Protein AF-A0A0N4U529-F1 (afdb_monomer_lite)

pLDDT: mean 73.14, std 22.91, range [38.25, 98.44]

Foldseek 3Di:
DPVVVVVVVLLVVLLVVLCVLQVDDSVLSNVLCVVVVNDSVNSNVVSPDPDPPVPPDPPDPPPPPDDDDDDDPPPPPPPPDPPDVVVVVVVVVVPPD

Sequence (97 aa):
MSGEESNKVKEAFLVAQLTHATGCSVEQAYQLLIRHTWNLEAAISAWFMPSQIPGANQSSAQEIFTSRQSHCPCPCNTPTTPPYMSETSFAFERLGT

Structure (mmCIF, N/CA/C/O backbone):
data_AF-A0A0N4U529-F1
#
_entry.id   AF-A0A0N4U529-F1
#
loop_
_atom_site.group_PDB
_atom_site.id
_atom_site.type_symbol
_atom_site.label_atom_id
_atom_site.label_alt_id
_atom_site.label_comp_id
_atom_site.label_asym_id
_atom_site.label_entity_id
_atom_site.label_seq_id
_atom_site.pdbx_PDB_ins_code
_atom_site.Cartn_x
_atom_site.Cartn_y
_atom_site.Cartn_z
_atom_site.occupancy
_atom_site.B_iso_or_equiv
_atom_site.auth_seq_id
_atom_site.auth_comp_id
_atom_site.auth_asym_id
_atom_site.auth_atom_id
_atom_site.pdbx_PDB_model_num
ATOM 1 N N . MET A 1 1 ? 24.355 7.516 -11.005 1.00 55.81 1 MET A N 1
ATOM 2 C CA . MET A 1 1 ? 22.898 7.385 -10.794 1.00 55.81 1 MET A CA 1
ATOM 3 C C . MET A 1 1 ? 22.434 8.631 -10.069 1.00 55.81 1 MET A C 1
ATOM 5 O O . MET A 1 1 ? 22.935 8.910 -8.987 1.00 55.81 1 MET A O 1
ATOM 9 N N . SER A 1 2 ? 21.616 9.451 -10.728 1.00 77.69 2 SER A N 1
ATOM 10 C CA . SER A 1 2 ? 21.124 10.717 -10.173 1.00 77.69 2 SER A CA 1
ATOM 11 C C . SER A 1 2 ? 20.193 10.425 -8.991 1.00 77.69 2 SER A C 1
ATOM 13 O O . SER A 1 2 ? 19.415 9.476 -9.064 1.00 77.69 2 SER A O 1
ATOM 15 N N . GLY A 1 3 ? 20.267 11.198 -7.904 1.00 81.88 3 GLY A N 1
ATOM 16 C CA . GLY A 1 3 ? 19.532 10.922 -6.658 1.00 81.88 3 GLY A CA 1
ATOM 17 C C . GLY A 1 3 ? 18.013 10.769 -6.827 1.00 81.88 3 GLY A C 1
ATOM 18 O O . GLY A 1 3 ? 17.374 10.092 -6.027 1.00 81.88 3 GLY A O 1
ATOM 19 N N . GLU A 1 4 ? 17.432 11.322 -7.894 1.00 85.62 4 GLU A N 1
ATOM 20 C CA . GLU A 1 4 ? 16.018 11.140 -8.242 1.00 85.62 4 GLU A CA 1
ATOM 21 C C . GLU A 1 4 ? 15.659 9.671 -8.534 1.00 85.62 4 GLU A C 1
ATOM 23 O O . GLU A 1 4 ? 14.634 9.179 -8.067 1.00 85.62 4 GLU A O 1
ATOM 28 N N . GLU A 1 5 ? 16.520 8.937 -9.244 1.00 87.44 5 GLU A N 1
ATOM 29 C CA . GLU A 1 5 ? 16.278 7.528 -9.583 1.00 87.44 5 GLU A CA 1
ATOM 30 C C . GLU A 1 5 ? 16.261 6.654 -8.324 1.00 87.44 5 GLU A C 1
ATOM 32 O O . GLU A 1 5 ? 15.377 5.818 -8.150 1.00 87.44 5 GLU A O 1
ATOM 37 N N . SER A 1 6 ? 17.177 6.920 -7.386 1.00 91.31 6 SER A N 1
ATOM 38 C CA . SER A 1 6 ? 17.214 6.222 -6.098 1.00 91.31 6 SER A CA 1
ATOM 39 C C . SER A 1 6 ? 15.940 6.441 -5.277 1.00 91.31 6 SER A C 1
ATOM 41 O O . SER A 1 6 ? 15.517 5.526 -4.569 1.00 91.31 6 SER A O 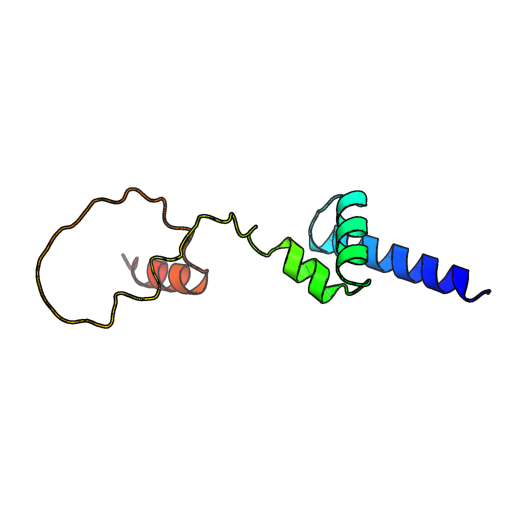1
ATOM 43 N N . ASN A 1 7 ? 15.329 7.629 -5.355 1.00 92.62 7 ASN A N 1
ATOM 44 C CA . ASN A 1 7 ? 14.070 7.904 -4.662 1.00 92.62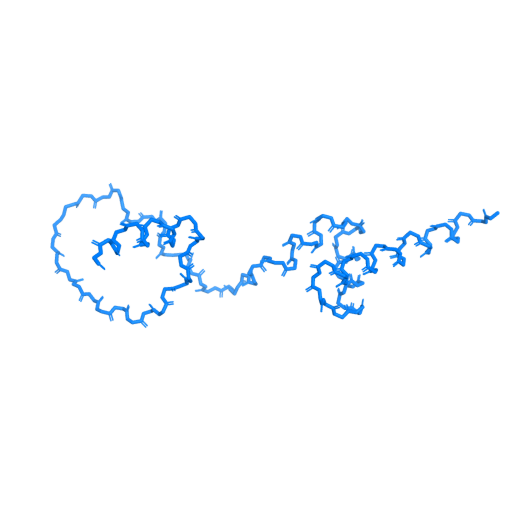 7 ASN A CA 1
ATOM 45 C C . ASN A 1 7 ? 12.912 7.141 -5.309 1.00 92.62 7 ASN A C 1
ATOM 47 O O . ASN A 1 7 ? 12.186 6.457 -4.596 1.00 92.62 7 ASN A O 1
ATOM 51 N N . LYS A 1 8 ? 12.806 7.141 -6.644 1.00 93.12 8 LYS A N 1
ATOM 52 C CA . LYS A 1 8 ? 11.770 6.370 -7.360 1.00 93.12 8 LYS A CA 1
ATOM 53 C C . LYS A 1 8 ? 11.839 4.874 -7.052 1.00 93.12 8 LYS A C 1
ATOM 55 O O . LYS A 1 8 ? 10.808 4.242 -6.838 1.00 93.12 8 LYS A O 1
ATOM 60 N N . VAL A 1 9 ? 13.047 4.310 -6.977 1.00 95.31 9 VAL A N 1
ATOM 61 C CA . VAL A 1 9 ? 13.239 2.899 -6.598 1.00 95.31 9 VAL A CA 1
ATOM 62 C C . VAL A 1 9 ? 12.778 2.646 -5.162 1.00 95.31 9 VAL A C 1
ATOM 64 O O . VAL A 1 9 ? 12.084 1.662 -4.906 1.00 95.31 9 VAL A O 1
ATOM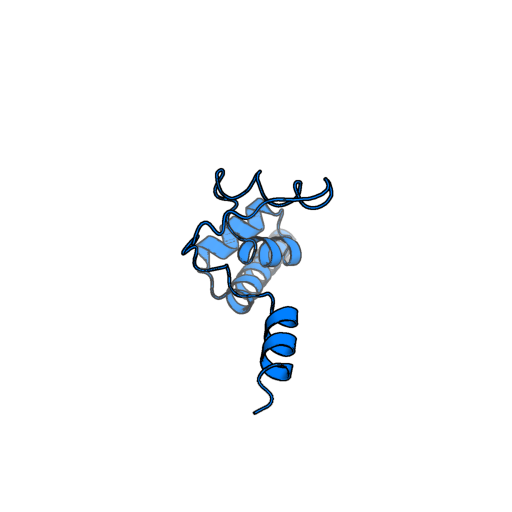 67 N N . LYS A 1 10 ? 13.117 3.542 -4.2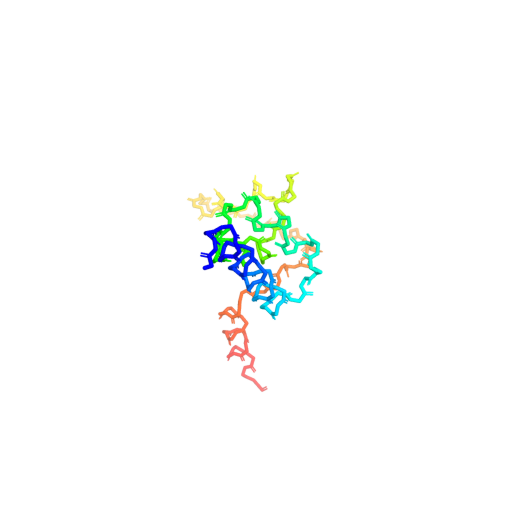26 1.00 95.75 10 LYS A N 1
ATOM 68 C CA . LYS A 1 10 ? 12.670 3.438 -2.831 1.00 95.75 10 LYS A CA 1
ATOM 69 C C . LYS A 1 10 ? 11.146 3.510 -2.728 1.00 95.75 10 LYS A C 1
ATOM 71 O O . LYS A 1 10 ? 10.550 2.676 -2.057 1.00 95.75 10 LYS A O 1
ATOM 76 N N . GLU A 1 11 ? 10.521 4.470 -3.395 1.00 96.31 11 GLU A N 1
ATOM 77 C CA . GLU A 1 11 ? 9.066 4.631 -3.420 1.00 96.31 11 GLU A CA 1
ATOM 78 C C . GLU A 1 11 ? 8.370 3.381 -3.970 1.00 96.31 11 GLU A C 1
ATOM 80 O O . GLU A 1 11 ? 7.475 2.839 -3.320 1.00 96.31 11 GLU A O 1
ATOM 85 N N . ALA A 1 12 ? 8.833 2.865 -5.112 1.00 96.19 12 ALA A N 1
ATOM 86 C CA . ALA A 1 12 ? 8.300 1.644 -5.711 1.00 96.19 12 ALA A CA 1
ATOM 87 C C . ALA A 1 12 ? 8.437 0.430 -4.775 1.00 96.19 12 ALA A C 1
ATOM 89 O O . ALA A 1 12 ? 7.493 -0.350 -4.630 1.00 96.19 12 ALA A O 1
ATOM 90 N N . PHE A 1 13 ? 9.580 0.294 -4.095 1.00 97.56 13 PHE A N 1
ATOM 91 C CA . PHE A 1 13 ? 9.791 -0.753 -3.096 1.00 97.56 13 PHE A CA 1
ATOM 92 C C . PHE A 1 13 ? 8.808 -0.637 -1.922 1.00 97.56 13 PHE A C 1
ATOM 94 O O . PHE A 1 13 ? 8.205 -1.634 -1.527 1.00 97.56 13 PHE A O 1
ATOM 101 N N . LEU A 1 14 ? 8.599 0.570 -1.387 1.00 98.31 14 LEU A N 1
ATOM 102 C CA . LEU A 1 14 ? 7.666 0.792 -0.278 1.00 98.31 14 LEU A CA 1
ATOM 103 C C . LEU A 1 14 ? 6.218 0.478 -0.672 1.00 98.31 14 LEU A C 1
ATOM 105 O O . LEU A 1 14 ? 5.501 -0.161 0.099 1.00 98.31 14 LEU A O 1
ATOM 109 N N . VAL A 1 15 ? 5.798 0.877 -1.876 1.00 98.44 15 VAL A N 1
ATOM 110 C CA . VAL A 1 15 ? 4.463 0.567 -2.415 1.00 98.44 15 VAL A CA 1
ATOM 111 C C . VAL A 1 15 ? 4.268 -0.942 -2.544 1.00 98.44 15 VAL A C 1
ATOM 113 O O . VAL A 1 15 ? 3.245 -1.466 -2.098 1.00 98.44 15 VAL A O 1
ATOM 116 N N . ALA A 1 16 ? 5.254 -1.654 -3.098 1.00 98.06 16 ALA A N 1
ATOM 117 C CA . ALA A 1 16 ? 5.207 -3.107 -3.228 1.00 98.06 16 ALA A CA 1
ATOM 118 C C . ALA A 1 16 ? 5.145 -3.801 -1.858 1.00 98.06 16 ALA A C 1
ATOM 120 O O . ALA A 1 16 ? 4.333 -4.706 -1.663 1.00 98.06 16 ALA A O 1
ATOM 121 N N . GLN A 1 17 ? 5.940 -3.342 -0.887 1.00 98.12 17 GLN A N 1
ATOM 122 C CA . GLN A 1 17 ? 5.960 -3.900 0.464 1.00 98.12 17 GLN A CA 1
ATOM 123 C C . GLN A 1 17 ? 4.624 -3.698 1.192 1.00 98.12 17 GLN A C 1
ATOM 125 O O . GLN A 1 17 ? 4.124 -4.627 1.827 1.00 98.12 17 GLN A O 1
ATOM 130 N N . LEU A 1 18 ? 4.026 -2.507 1.084 1.00 98.25 18 LEU A N 1
ATOM 131 C CA . LEU A 1 18 ? 2.719 -2.222 1.676 1.00 98.25 18 LEU A CA 1
ATOM 132 C C . LEU A 1 18 ? 1.622 -3.069 1.024 1.00 98.25 18 LEU A C 1
ATOM 134 O O . LEU A 1 18 ? 0.834 -3.693 1.733 1.00 98.25 18 LEU A O 1
ATOM 138 N N . THR A 1 19 ? 1.610 -3.138 -0.309 1.00 98.25 19 THR A N 1
ATOM 139 C CA . THR A 1 19 ? 0.678 -3.967 -1.091 1.00 98.25 19 THR A CA 1
ATOM 140 C C . THR A 1 19 ? 0.766 -5.433 -0.667 1.00 98.25 19 THR A C 1
ATOM 142 O O . THR A 1 19 ? -0.250 -6.054 -0.372 1.00 98.25 19 THR A O 1
ATOM 145 N N . HIS A 1 20 ? 1.980 -5.972 -0.539 1.00 97.62 20 HIS A N 1
ATOM 146 C CA . HIS A 1 20 ? 2.206 -7.348 -0.097 1.00 97.62 20 HIS A CA 1
ATOM 147 C C . HIS A 1 20 ? 1.748 -7.594 1.351 1.00 97.62 20 HIS A C 1
ATOM 149 O O . HIS A 1 20 ? 1.176 -8.639 1.646 1.00 97.62 20 HIS A O 1
ATOM 155 N N . ALA A 1 21 ? 1.979 -6.643 2.263 1.00 97.06 21 ALA A N 1
ATOM 156 C CA . ALA A 1 21 ? 1.617 -6.787 3.675 1.00 97.06 21 ALA A CA 1
ATOM 157 C C . ALA A 1 21 ? 0.107 -6.659 3.943 1.00 97.06 21 ALA A C 1
ATOM 159 O O . ALA A 1 21 ? -0.400 -7.241 4.899 1.00 97.06 21 ALA A O 1
ATOM 160 N N . THR A 1 22 ? -0.604 -5.872 3.134 1.00 96.44 22 THR A N 1
ATOM 161 C CA . THR A 1 22 ? -2.006 -5.490 3.390 1.00 96.44 22 THR A CA 1
ATOM 162 C C . THR A 1 22 ? -3.004 -6.086 2.401 1.00 96.44 22 THR A C 1
ATOM 164 O O . THR A 1 22 ? -4.197 -6.124 2.696 1.00 96.44 22 THR A O 1
ATOM 167 N N . GLY A 1 23 ? -2.541 -6.519 1.225 1.00 96.31 23 GLY A N 1
ATOM 168 C CA . GLY A 1 23 ? -3.391 -6.926 0.107 1.00 96.31 23 GLY A CA 1
ATOM 169 C C . GLY A 1 23 ? -4.131 -5.770 -0.578 1.00 96.31 23 GLY A C 1
ATOM 170 O O . GLY A 1 23 ? -5.041 -6.026 -1.364 1.00 96.31 23 GLY A O 1
ATOM 171 N N . CYS A 1 24 ? -3.796 -4.509 -0.275 1.00 96.12 24 CYS A N 1
ATOM 172 C CA . CYS A 1 24 ? -4.444 -3.352 -0.896 1.00 96.12 24 CYS A CA 1
ATOM 173 C C . CYS A 1 24 ? -4.042 -3.166 -2.367 1.00 96.12 24 CYS A C 1
ATOM 175 O O . CYS A 1 24 ? -3.055 -3.727 -2.835 1.00 96.12 24 CYS A O 1
ATOM 177 N N . SER A 1 25 ? -4.805 -2.362 -3.108 1.00 97.25 25 SER A N 1
ATOM 178 C CA . SER A 1 25 ? -4.404 -1.969 -4.466 1.00 97.25 25 SER A CA 1
ATOM 179 C C . SER A 1 25 ? -3.166 -1.064 -4.445 1.00 97.25 25 SER A C 1
ATOM 181 O O . SER A 1 25 ? -2.924 -0.340 -3.476 1.00 97.25 25 SER A O 1
ATOM 183 N N . VAL A 1 26 ? -2.404 -1.061 -5.540 1.00 97.69 26 VAL A N 1
ATOM 184 C CA . VAL A 1 26 ? -1.208 -0.216 -5.700 1.00 97.69 26 VAL A CA 1
ATOM 185 C C . VAL A 1 26 ? -1.566 1.265 -5.533 1.00 97.69 26 VAL A C 1
ATOM 187 O O . VAL A 1 26 ? -0.832 2.022 -4.896 1.00 97.69 26 VAL A O 1
ATOM 190 N N . GLU A 1 27 ? -2.730 1.669 -6.040 1.00 97.56 27 GLU A N 1
ATOM 191 C CA . GLU A 1 27 ? -3.258 3.026 -5.927 1.00 97.56 27 GLU A CA 1
ATOM 192 C C . GLU A 1 27 ? -3.532 3.405 -4.464 1.00 97.56 27 GLU A C 1
ATOM 194 O O . GLU A 1 27 ? -3.153 4.492 -4.021 1.00 97.56 27 GLU A O 1
ATOM 199 N N . GLN A 1 28 ? -4.140 2.501 -3.686 1.00 96.81 28 GLN A N 1
ATOM 200 C CA . GLN A 1 28 ? -4.376 2.712 -2.254 1.00 96.81 28 GLN A CA 1
ATOM 201 C C . GLN A 1 28 ? -3.065 2.764 -1.468 1.00 96.81 28 GLN A C 1
ATOM 203 O O . GLN A 1 28 ? -2.888 3.660 -0.640 1.00 96.81 28 GLN A O 1
ATOM 208 N N . ALA A 1 29 ? -2.136 1.846 -1.748 1.00 97.62 29 ALA A N 1
ATOM 209 C CA . ALA A 1 29 ? -0.820 1.823 -1.121 1.00 97.62 29 ALA A CA 1
ATOM 210 C C . ALA A 1 29 ? -0.084 3.155 -1.326 1.00 97.62 29 ALA A C 1
ATOM 212 O O . ALA A 1 29 ? 0.440 3.737 -0.373 1.00 97.62 29 ALA A O 1
ATOM 213 N N . TYR A 1 30 ? -0.103 3.674 -2.555 1.00 97.56 30 TYR A N 1
ATOM 214 C CA . TYR A 1 30 ? 0.517 4.949 -2.901 1.00 97.56 30 TYR A CA 1
ATOM 215 C C . TYR A 1 30 ? -0.111 6.123 -2.134 1.00 97.56 30 TYR A C 1
ATOM 217 O O . TYR A 1 30 ? 0.603 6.924 -1.527 1.00 97.56 30 TYR A O 1
ATOM 225 N N . GLN A 1 31 ? -1.445 6.198 -2.083 1.00 97.31 31 GLN A N 1
ATOM 226 C CA . GLN A 1 31 ? -2.153 7.244 -1.335 1.00 97.31 31 GLN A CA 1
ATOM 227 C C . GLN A 1 31 ? -1.847 7.207 0.168 1.00 97.31 31 GLN A C 1
ATOM 229 O O . GLN A 1 31 ? -1.627 8.255 0.782 1.00 97.31 31 GLN A O 1
ATOM 234 N N . LEU A 1 32 ? -1.810 6.015 0.770 1.00 96.31 32 LEU A N 1
ATOM 235 C CA . LEU A 1 32 ? -1.458 5.847 2.181 1.00 96.31 32 LEU A CA 1
ATOM 236 C C . LEU A 1 32 ? -0.021 6.276 2.464 1.00 96.31 32 LEU A C 1
ATOM 238 O O . LEU A 1 32 ? 0.204 7.000 3.433 1.00 96.31 32 LEU A O 1
ATOM 242 N N . LEU A 1 33 ? 0.929 5.882 1.617 1.00 98.00 33 LEU A N 1
ATOM 243 C CA . LEU A 1 33 ? 2.328 6.264 1.784 1.00 98.00 33 LEU A CA 1
ATOM 244 C C . LEU A 1 33 ? 2.520 7.775 1.662 1.00 98.00 33 LEU A C 1
ATOM 246 O O . LEU A 1 33 ? 3.158 8.354 2.536 1.00 98.00 33 LEU A O 1
ATOM 250 N N . ILE A 1 34 ? 1.917 8.439 0.671 1.00 97.12 34 ILE A N 1
ATOM 251 C CA . ILE A 1 34 ? 1.987 9.907 0.561 1.00 97.12 34 ILE A CA 1
ATOM 252 C C . ILE A 1 34 ? 1.412 10.576 1.810 1.00 97.12 34 ILE A C 1
ATOM 254 O O . ILE A 1 34 ? 2.039 11.472 2.379 1.00 97.12 34 ILE A O 1
ATOM 258 N N . ARG A 1 35 ? 0.239 10.123 2.269 1.00 95.94 35 ARG A N 1
ATOM 259 C CA . ARG A 1 35 ? -0.431 10.691 3.446 1.00 95.94 35 ARG A CA 1
ATOM 260 C C . ARG A 1 35 ? 0.396 10.544 4.726 1.00 95.94 35 ARG A C 1
ATOM 262 O O . ARG A 1 35 ? 0.320 11.407 5.593 1.00 95.94 35 ARG A O 1
ATOM 269 N N . HIS A 1 36 ? 1.190 9.480 4.824 1.00 96.25 36 HIS A N 1
ATOM 270 C CA . HIS A 1 36 ? 2.064 9.183 5.962 1.00 96.25 36 HIS A CA 1
ATOM 271 C C . HIS A 1 36 ? 3.540 9.489 5.682 1.00 96.25 36 HIS A C 1
ATOM 273 O O . HIS A 1 36 ? 4.425 8.902 6.304 1.00 96.25 36 HIS A O 1
ATOM 279 N N . THR A 1 37 ? 3.842 10.408 4.758 1.00 96.44 37 THR A N 1
ATOM 280 C CA . THR A 1 37 ? 5.218 10.865 4.461 1.00 96.44 37 THR A CA 1
ATOM 281 C C . THR A 1 37 ? 6.201 9.726 4.147 1.00 96.44 37 THR A C 1
ATOM 283 O O . THR A 1 37 ? 7.338 9.718 4.612 1.00 96.44 37 THR A O 1
ATOM 286 N N . TRP A 1 38 ? 5.756 8.733 3.377 1.00 96.31 38 TRP A N 1
ATOM 287 C CA . TRP A 1 38 ? 6.512 7.527 3.015 1.00 96.31 38 TRP A CA 1
ATOM 288 C C . TRP A 1 38 ? 6.970 6.672 4.208 1.00 96.31 38 TRP A C 1
ATOM 290 O O . TRP A 1 38 ? 7.934 5.911 4.105 1.00 96.31 38 TRP A O 1
ATOM 300 N N . ASN A 1 39 ? 6.265 6.757 5.339 1.00 97.00 39 ASN A N 1
ATOM 301 C CA . ASN A 1 39 ? 6.482 5.880 6.482 1.00 97.00 39 ASN A CA 1
ATOM 302 C C . ASN A 1 39 ? 5.661 4.589 6.331 1.00 97.00 39 ASN A C 1
ATOM 304 O O . ASN A 1 39 ? 4.438 4.586 6.481 1.00 97.00 39 ASN A O 1
ATOM 308 N N . LEU A 1 40 ? 6.356 3.485 6.051 1.00 97.38 40 LEU A N 1
ATOM 309 C CA . LEU A 1 40 ? 5.746 2.173 5.847 1.00 97.38 40 LEU A CA 1
ATOM 310 C C . LEU A 1 40 ? 5.006 1.660 7.087 1.00 97.38 40 LEU A C 1
ATOM 312 O O . LEU A 1 40 ? 3.881 1.192 6.963 1.00 97.38 40 LEU A O 1
ATOM 316 N N . GLU A 1 41 ? 5.606 1.751 8.274 1.00 97.06 41 GLU A N 1
ATOM 317 C CA . GLU A 1 41 ? 5.026 1.215 9.514 1.00 97.06 41 GLU A CA 1
ATOM 318 C C . GLU A 1 41 ? 3.741 1.960 9.901 1.00 97.06 41 GLU A C 1
ATOM 320 O O . GLU A 1 41 ? 2.727 1.341 10.239 1.00 97.06 41 GLU A O 1
ATOM 325 N N . ALA A 1 42 ? 3.751 3.290 9.761 1.00 96.62 42 ALA A N 1
ATOM 326 C CA . ALA A 1 42 ? 2.570 4.121 9.977 1.00 96.62 42 ALA A CA 1
ATOM 327 C C . ALA A 1 42 ? 1.464 3.816 8.952 1.00 96.62 42 ALA A C 1
ATOM 329 O O . ALA A 1 42 ? 0.293 3.717 9.321 1.00 96.62 42 ALA A O 1
ATOM 330 N N . ALA A 1 43 ? 1.825 3.616 7.679 1.00 97.12 43 ALA A N 1
ATOM 331 C CA . ALA A 1 43 ? 0.873 3.262 6.630 1.00 97.12 43 ALA A CA 1
ATOM 332 C C . ALA A 1 43 ? 0.255 1.868 6.842 1.00 97.12 43 ALA A C 1
ATOM 334 O O . ALA A 1 43 ? -0.962 1.729 6.716 1.00 97.12 43 ALA A O 1
ATOM 335 N N . ILE A 1 44 ? 1.060 0.865 7.218 1.00 97.44 44 ILE A N 1
ATOM 336 C CA . ILE A 1 44 ? 0.579 -0.482 7.569 1.00 97.44 44 ILE A CA 1
ATOM 337 C C . ILE A 1 44 ? -0.387 -0.393 8.751 1.00 97.44 44 ILE A C 1
ATOM 339 O O . ILE A 1 44 ? -1.503 -0.900 8.672 1.00 97.44 44 ILE A O 1
ATOM 343 N N . SER A 1 45 ? 0.009 0.296 9.822 1.00 95.50 45 SER A N 1
ATOM 344 C CA . SER A 1 45 ? -0.837 0.462 11.008 1.00 95.50 45 SER A CA 1
ATOM 345 C C . SER A 1 45 ? -2.166 1.129 10.650 1.00 95.50 45 SER A C 1
ATOM 347 O O . SER A 1 45 ? -3.228 0.630 11.014 1.00 95.50 45 SER A O 1
ATOM 349 N N . ALA A 1 46 ? -2.127 2.207 9.863 1.00 93.50 46 ALA A N 1
ATOM 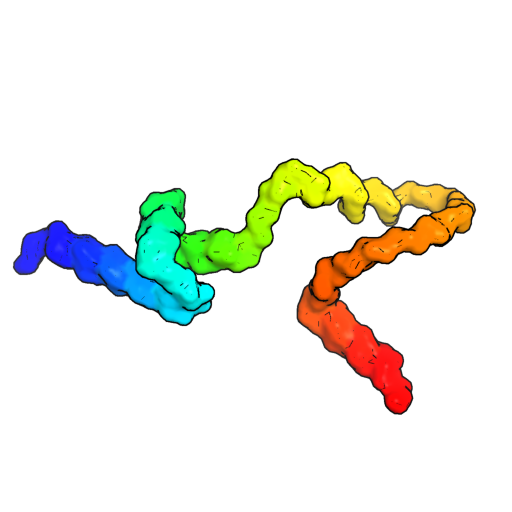350 C CA . ALA A 1 46 ? -3.319 2.930 9.434 1.00 93.50 46 ALA A CA 1
ATOM 351 C C . ALA A 1 46 ? -4.245 2.118 8.515 1.00 93.50 46 ALA A C 1
ATOM 353 O O . ALA A 1 46 ? -5.441 2.396 8.496 1.00 93.50 46 ALA A O 1
ATOM 354 N N . TRP A 1 47 ? -3.725 1.145 7.758 1.00 94.19 47 TRP A N 1
ATOM 355 C CA . TRP A 1 47 ? -4.555 0.249 6.944 1.00 94.19 47 TRP A CA 1
ATOM 356 C C . TRP A 1 47 ? -5.454 -0.641 7.807 1.00 94.19 47 TRP A C 1
ATOM 358 O O . TRP A 1 47 ? -6.617 -0.854 7.478 1.00 94.19 47 TRP A O 1
ATOM 368 N N . PHE A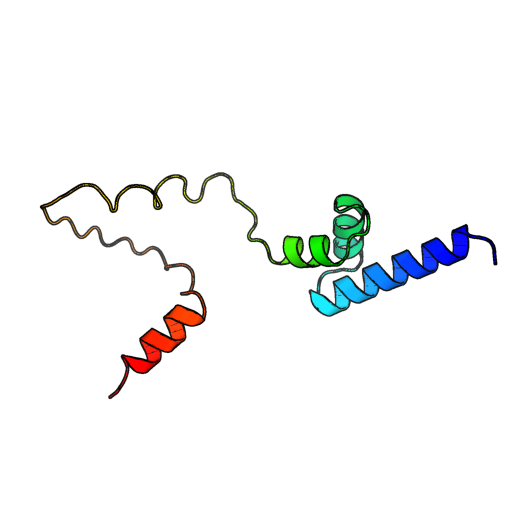 1 48 ? -4.921 -1.135 8.925 1.00 93.62 48 PHE A N 1
ATOM 369 C CA . PHE A 1 48 ? -5.648 -2.014 9.842 1.00 93.62 48 PHE A CA 1
ATOM 370 C C . PHE A 1 48 ? -6.397 -1.264 10.947 1.00 93.62 48 PHE A C 1
ATOM 372 O O . PHE A 1 48 ? -7.155 -1.878 11.699 1.00 93.62 48 PHE A O 1
ATOM 379 N N . MET A 1 49 ? -6.215 0.055 11.061 1.00 89.31 49 MET A N 1
ATOM 380 C CA . MET A 1 49 ? -7.014 0.857 11.977 1.00 89.31 49 MET A CA 1
ATOM 381 C C . MET A 1 49 ? -8.471 0.881 11.499 1.00 89.31 49 MET A C 1
ATOM 383 O O . MET A 1 49 ? -8.727 1.243 10.347 1.00 89.31 49 MET A O 1
ATOM 387 N N . PRO A 1 50 ? -9.445 0.538 12.363 1.00 77.50 50 PRO A N 1
ATOM 388 C CA . PRO A 1 50 ? -10.847 0.674 12.005 1.00 77.50 50 PRO A CA 1
ATOM 389 C C . PRO A 1 50 ? -11.107 2.137 11.643 1.00 77.50 50 PRO A C 1
ATOM 391 O O . PRO A 1 50 ? -10.707 3.040 12.382 1.00 77.50 50 PRO A O 1
ATOM 394 N N . SER A 1 51 ? -11.761 2.379 10.502 1.00 68.06 51 SER A N 1
ATOM 395 C CA . SER A 1 51 ? -12.247 3.716 10.164 1.00 68.06 51 SER A CA 1
ATOM 396 C C . SER A 1 51 ? -13.061 4.201 11.357 1.00 68.06 51 SER A C 1
ATOM 398 O O . SER A 1 51 ? -14.059 3.573 11.715 1.00 68.06 51 SER A O 1
ATOM 400 N N . GLN A 1 52 ? -12.590 5.254 12.028 1.00 59.38 52 GLN A N 1
ATOM 401 C CA . GLN A 1 52 ? -13.346 5.886 13.097 1.00 59.38 52 GLN A CA 1
ATOM 402 C C . GLN A 1 52 ? -14.567 6.518 12.437 1.00 59.38 52 GLN A C 1
ATOM 404 O O . GLN A 1 52 ? -14.536 7.686 12.060 1.00 59.38 52 GLN A O 1
ATOM 409 N N . ILE A 1 53 ? -15.626 5.732 12.240 1.00 53.84 53 ILE A N 1
ATOM 410 C CA . ILE A 1 53 ? -16.942 6.253 11.905 1.00 53.84 53 ILE A CA 1
ATOM 411 C C . ILE A 1 53 ? -17.254 7.237 13.036 1.00 53.84 53 ILE A C 1
ATOM 413 O O . ILE A 1 53 ? -17.344 6.800 14.191 1.00 53.84 53 ILE A O 1
ATOM 417 N N . PRO A 1 54 ? -17.367 8.549 12.761 1.00 53.56 54 PRO A N 1
ATOM 418 C CA . PRO A 1 54 ? -17.714 9.520 13.784 1.00 53.56 54 PRO A CA 1
ATOM 419 C C . PRO A 1 54 ? -19.151 9.209 14.213 1.00 53.56 54 PRO A C 1
ATOM 421 O O . PRO A 1 54 ? -20.103 9.568 13.529 1.00 53.56 54 PRO A O 1
ATOM 424 N N . GLY A 1 55 ? -19.313 8.431 15.282 1.00 52.28 55 GLY A N 1
ATOM 425 C CA . GLY A 1 55 ? -20.621 7.949 15.729 1.00 52.28 55 GLY A CA 1
ATOM 426 C C . GLY A 1 55 ? -20.597 6.640 16.515 1.00 52.28 55 GLY A C 1
ATOM 427 O O . GLY A 1 55 ? -21.538 6.379 17.257 1.00 52.28 55 GLY A O 1
ATOM 428 N N . ALA A 1 56 ? -19.530 5.839 16.428 1.00 44.16 56 ALA A N 1
ATOM 429 C CA . ALA A 1 56 ? -19.402 4.634 17.246 1.00 44.16 56 ALA A CA 1
ATOM 430 C C . ALA A 1 56 ? -18.586 4.919 18.525 1.00 44.16 56 ALA A C 1
ATOM 432 O O . ALA A 1 56 ? -17.362 5.004 18.495 1.00 44.16 56 ALA A O 1
ATOM 433 N N . ASN A 1 57 ? -19.298 5.036 19.650 1.00 44.56 57 ASN A N 1
ATOM 434 C CA . ASN A 1 57 ? -18.815 4.988 21.035 1.00 44.56 57 ASN A CA 1
ATOM 435 C C . ASN A 1 57 ? -17.977 6.158 21.581 1.00 44.56 57 ASN A C 1
ATOM 437 O O . ASN A 1 57 ? -16.827 6.005 21.982 1.00 44.56 57 ASN A O 1
ATOM 441 N N . GLN A 1 58 ? -18.656 7.280 21.828 1.00 45.38 58 GLN A N 1
ATOM 442 C CA . GLN A 1 58 ? -18.467 8.020 23.083 1.00 45.38 58 GLN A CA 1
ATOM 443 C C . GLN A 1 58 ? -19.554 7.637 24.104 1.00 45.38 58 GLN A C 1
ATOM 445 O O . GLN A 1 58 ? -20.299 8.499 24.538 1.00 45.38 58 GLN A O 1
ATOM 450 N N . SER A 1 59 ? -19.744 6.355 24.441 1.00 47.47 59 SER A N 1
ATOM 451 C CA . SER A 1 59 ? -20.605 5.947 25.578 1.00 47.47 59 SER A CA 1
ATOM 452 C C . SER A 1 59 ? -20.384 4.478 25.959 1.00 47.47 59 SER A C 1
ATOM 454 O O . SER A 1 59 ? -21.312 3.681 25.937 1.00 47.47 59 SER A O 1
ATOM 456 N N . SER A 1 60 ? -19.150 4.054 26.255 1.00 47.53 60 SER A N 1
ATOM 457 C CA . SER A 1 60 ? -18.952 2.751 26.937 1.00 47.53 60 SER A CA 1
ATOM 458 C C . SER A 1 60 ? -17.661 2.630 27.752 1.00 47.53 60 SER A C 1
ATOM 460 O O . SER A 1 60 ? -17.350 1.543 28.218 1.00 47.53 60 SER A O 1
ATOM 462 N N . ALA A 1 61 ? -16.892 3.708 27.932 1.00 48.28 61 ALA A N 1
ATOM 463 C CA . ALA A 1 61 ? -15.665 3.675 28.736 1.00 48.28 61 ALA A CA 1
ATOM 464 C C . ALA A 1 61 ? -15.808 4.373 30.102 1.00 48.28 61 ALA A C 1
ATOM 466 O O . ALA A 1 61 ? -14.827 4.453 30.834 1.00 48.28 61 ALA A O 1
ATOM 467 N N . GLN A 1 62 ? -16.996 4.885 30.464 1.00 44.22 62 GLN A N 1
ATOM 468 C CA . GLN A 1 62 ? -17.123 5.768 31.633 1.00 44.22 62 GLN A CA 1
ATOM 469 C C . GLN A 1 62 ? -18.204 5.413 32.667 1.00 44.22 62 GLN A C 1
ATOM 471 O O . GLN A 1 62 ? -18.316 6.122 33.658 1.00 44.22 62 GLN A O 1
ATOM 476 N N . GLU A 1 63 ? -18.920 4.291 32.543 1.00 42.34 63 GLU A N 1
ATOM 477 C CA . GLU A 1 63 ? -19.926 3.882 33.547 1.00 42.34 63 GLU A CA 1
ATOM 478 C C . GLU A 1 63 ? -19.673 2.490 34.153 1.00 42.34 63 GLU A C 1
ATOM 480 O O . GLU A 1 63 ? -20.566 1.654 34.225 1.00 42.34 63 GLU A O 1
ATOM 485 N N . ILE A 1 64 ? -18.452 2.216 34.630 1.00 46.53 64 ILE A N 1
ATOM 486 C CA . ILE A 1 64 ? -18.205 1.055 35.519 1.00 46.53 64 ILE A CA 1
ATOM 487 C C . ILE A 1 64 ? -17.454 1.465 36.798 1.00 46.53 64 ILE A C 1
ATOM 489 O O . ILE A 1 64 ? -16.732 0.669 37.385 1.00 46.53 64 ILE A O 1
ATOM 493 N N . PHE A 1 65 ? -17.613 2.704 37.280 1.00 43.09 65 PHE A N 1
ATOM 494 C CA . PHE A 1 65 ? -17.090 3.057 38.613 1.00 43.09 65 PHE A CA 1
ATOM 495 C C . PHE A 1 65 ? -18.053 3.771 39.557 1.00 43.09 65 PHE A C 1
ATOM 497 O O . PHE A 1 65 ? -17.660 4.156 40.657 1.00 43.09 65 PHE A O 1
ATOM 504 N N . THR A 1 66 ? -19.340 3.846 39.223 1.00 39.22 66 THR A N 1
ATOM 505 C CA . THR A 1 66 ? -20.358 4.318 40.165 1.00 39.22 66 THR A CA 1
ATOM 506 C C . THR A 1 66 ? -21.381 3.228 40.440 1.00 39.22 66 THR A C 1
ATOM 508 O O . THR A 1 66 ? -22.408 3.108 39.793 1.00 39.22 66 THR A O 1
ATOM 511 N N . SER A 1 67 ? -21.048 2.427 41.451 1.00 38.25 67 SER A N 1
ATOM 512 C CA . SER A 1 67 ? -21.941 2.130 42.569 1.00 38.25 67 SER A CA 1
ATOM 513 C C . SER A 1 67 ? -23.395 1.736 42.250 1.00 38.25 67 SER A C 1
ATOM 515 O O . SER A 1 67 ? -24.271 2.581 42.140 1.00 38.25 67 SER A O 1
ATOM 517 N N . ARG A 1 68 ? -23.635 0.429 42.399 1.00 40.50 68 ARG A N 1
ATOM 518 C CA . ARG A 1 68 ? -24.795 -0.187 43.070 1.00 40.50 68 ARG A CA 1
ATOM 519 C C . ARG A 1 68 ? -26.193 0.026 42.458 1.00 40.50 68 ARG A C 1
ATOM 521 O O . ARG A 1 68 ? -26.812 1.063 42.623 1.00 40.50 68 ARG A O 1
ATOM 528 N N . GLN A 1 69 ? -26.751 -1.129 42.079 1.00 39.19 69 GLN A N 1
ATOM 529 C CA . GLN A 1 69 ? -28.159 -1.527 42.215 1.00 39.19 69 GLN A CA 1
ATOM 530 C C . GLN A 1 69 ? -29.081 -1.263 41.010 1.00 39.19 69 GLN A C 1
ATOM 532 O O . GLN A 1 69 ? -29.219 -0.151 40.527 1.00 39.19 69 GLN A O 1
ATOM 537 N N . SER A 1 70 ? -29.801 -2.332 40.645 1.00 42.25 70 SER A N 1
ATOM 538 C CA . SER A 1 70 ? -31.004 -2.386 39.801 1.00 42.25 70 SER A CA 1
ATOM 539 C C . SER A 1 70 ? -30.829 -2.689 38.307 1.00 42.25 70 SER A C 1
ATOM 541 O O . SER A 1 70 ? -30.858 -1.820 37.448 1.00 42.25 70 SER A O 1
ATOM 543 N N . HIS A 1 71 ? -30.751 -3.991 38.023 1.00 42.84 71 HIS A N 1
ATOM 544 C CA . HIS A 1 71 ? -31.569 -4.707 37.036 1.00 42.84 71 HIS A CA 1
ATOM 545 C C . HIS A 1 71 ? -32.308 -3.865 35.976 1.00 42.84 71 HIS A C 1
ATOM 547 O O . HIS A 1 71 ? -33.434 -3.429 36.193 1.00 42.84 71 HIS A O 1
ATOM 553 N N . CYS A 1 72 ? -31.732 -3.782 34.781 1.00 41.75 72 CYS A N 1
ATOM 554 C CA . CYS A 1 72 ? -32.493 -3.740 33.535 1.00 41.75 72 CYS A CA 1
ATOM 555 C C . CYS A 1 72 ? -31.644 -4.431 32.456 1.00 41.75 72 CYS A C 1
ATOM 557 O O . CYS A 1 72 ? -30.759 -3.800 31.880 1.00 41.75 72 CYS A O 1
ATOM 559 N N . PRO A 1 73 ? -31.822 -5.745 32.218 1.00 51.38 73 PRO A N 1
ATOM 560 C CA . PRO A 1 73 ? -31.161 -6.425 31.116 1.00 51.38 73 PRO A CA 1
ATOM 561 C C . PRO A 1 73 ? -31.849 -5.991 29.821 1.00 51.38 73 PRO A C 1
ATOM 563 O O . PRO A 1 73 ? -32.772 -6.648 29.353 1.00 51.38 73 PRO A O 1
ATOM 566 N N . CYS A 1 74 ? -31.446 -4.856 29.252 1.00 43.66 74 CYS A N 1
ATOM 567 C CA . CYS A 1 74 ? -31.788 -4.552 27.870 1.00 43.66 74 CYS A CA 1
ATOM 568 C C . CYS A 1 74 ? -31.083 -5.608 27.003 1.00 43.66 74 CYS A C 1
ATOM 570 O O . CYS A 1 74 ? -29.849 -5.647 27.016 1.00 43.66 74 CYS A O 1
ATOM 572 N N . PRO A 1 75 ? -31.803 -6.479 26.269 1.00 48.44 75 PRO A N 1
ATOM 573 C CA . PRO A 1 75 ? -31.175 -7.378 25.316 1.00 48.44 75 PRO A CA 1
ATOM 574 C C . PRO A 1 75 ? -30.708 -6.531 24.134 1.00 48.44 75 PRO A C 1
ATOM 576 O O . PRO A 1 75 ? -31.411 -6.350 23.141 1.00 48.44 75 PRO A O 1
ATOM 579 N N . CYS A 1 76 ? -29.520 -5.953 24.259 1.00 50.12 76 CYS A N 1
ATOM 580 C CA . CYS A 1 76 ? -28.864 -5.335 23.131 1.00 50.12 76 CYS A CA 1
ATOM 581 C C . CYS A 1 76 ? -28.307 -6.481 22.288 1.00 50.12 76 CYS A C 1
ATOM 583 O O . CYS A 1 76 ? -27.227 -7.000 22.557 1.00 50.12 76 CYS A O 1
ATOM 585 N N . ASN A 1 77 ? -29.070 -6.894 21.273 1.00 44.97 77 ASN A N 1
ATOM 586 C CA . ASN A 1 77 ? -28.590 -7.700 20.149 1.00 44.97 77 ASN A CA 1
ATOM 587 C C . ASN A 1 77 ? -27.583 -6.893 19.305 1.00 44.97 77 ASN A C 1
ATOM 589 O O . ASN A 1 77 ? -27.685 -6.839 18.082 1.00 44.97 77 ASN A O 1
ATOM 593 N N . THR A 1 78 ? -26.629 -6.211 19.935 1.00 49.84 78 THR A N 1
ATOM 594 C CA . THR A 1 78 ? -25.428 -5.766 19.245 1.00 49.84 78 THR A CA 1
ATOM 595 C C . THR A 1 78 ? -24.599 -7.017 19.014 1.00 49.84 78 THR A C 1
ATOM 597 O O . THR A 1 78 ? -24.201 -7.638 20.002 1.00 49.84 78 THR A O 1
ATOM 600 N N . PRO A 1 79 ? -24.338 -7.419 17.759 1.00 46.31 79 PRO A N 1
ATOM 601 C CA . PRO A 1 79 ? -23.275 -8.367 17.486 1.00 46.31 79 PRO A CA 1
ATOM 602 C C . PRO A 1 79 ? -21.992 -7.729 18.017 1.00 46.31 79 PRO A C 1
ATOM 604 O O . PRO A 1 79 ? -21.443 -6.809 17.414 1.00 46.31 79 PRO A O 1
ATOM 607 N N . THR A 1 80 ? -21.602 -8.140 19.220 1.00 51.47 80 THR A N 1
ATOM 608 C CA . THR A 1 80 ? -20.372 -7.728 19.875 1.00 51.47 80 THR A CA 1
ATOM 609 C C . THR A 1 80 ? -19.248 -7.961 18.881 1.00 51.47 80 THR A C 1
ATOM 611 O O . THR A 1 80 ? -19.023 -9.089 18.444 1.00 51.47 80 THR A O 1
ATOM 614 N N . THR A 1 81 ? -18.601 -6.867 18.484 1.00 51.12 81 THR A N 1
ATOM 615 C CA . THR A 1 81 ? -17.276 -6.823 17.866 1.00 51.12 81 THR A CA 1
ATOM 616 C C . THR A 1 81 ? -16.461 -8.024 18.350 1.00 51.12 81 THR A C 1
ATOM 618 O O . THR A 1 81 ? -16.404 -8.211 19.567 1.00 51.12 81 THR A O 1
ATOM 621 N N . PRO A 1 82 ? -15.903 -8.872 17.462 1.00 42.97 82 PRO A N 1
ATOM 622 C CA . PRO A 1 82 ? -15.358 -10.160 17.875 1.00 42.97 82 PRO A CA 1
ATOM 623 C C . PRO A 1 82 ? -14.368 -9.955 19.029 1.00 42.97 82 PRO A C 1
ATOM 625 O O . PRO A 1 82 ? -13.535 -9.047 18.928 1.00 42.97 82 PRO A O 1
ATOM 628 N N . PRO A 1 83 ? -14.482 -10.733 20.124 1.00 53.91 83 PRO A N 1
ATOM 629 C CA . PRO A 1 83 ? -13.599 -10.593 21.269 1.00 53.91 83 PRO A CA 1
ATOM 630 C C . PRO A 1 83 ? -12.155 -10.621 20.777 1.00 53.91 83 PRO A C 1
ATOM 632 O O . PRO A 1 83 ? -11.795 -11.443 19.930 1.00 53.91 83 PRO A O 1
ATOM 635 N N . TYR A 1 84 ? -11.343 -9.681 21.260 1.00 53.94 84 TYR A N 1
ATOM 636 C CA . TYR A 1 84 ? -9.914 -9.638 20.958 1.00 53.94 84 TYR A CA 1
ATOM 637 C C . TYR A 1 84 ? -9.332 -11.045 21.175 1.00 53.94 84 TYR A C 1
ATOM 639 O O . TYR A 1 84 ? -9.772 -11.714 22.107 1.00 53.94 84 TYR A O 1
ATOM 647 N N . MET A 1 85 ? -8.387 -11.526 20.349 1.00 60.34 85 MET A N 1
ATOM 648 C CA . MET A 1 85 ? -7.964 -12.947 20.372 1.00 60.34 85 MET A CA 1
ATOM 649 C C . MET A 1 85 ? -7.659 -13.489 21.787 1.00 60.34 85 MET A C 1
ATOM 651 O O . MET A 1 85 ? -7.905 -14.657 22.089 1.00 60.34 85 MET A O 1
ATOM 655 N N . SER A 1 86 ? -7.177 -12.620 22.676 1.00 55.66 86 SER A N 1
ATOM 656 C CA . SER A 1 86 ? -6.944 -12.902 24.093 1.00 55.66 86 SER A CA 1
ATOM 657 C C . SER A 1 86 ? -8.200 -13.351 24.858 1.00 55.66 86 SER A C 1
ATOM 659 O O . SER A 1 86 ? -8.126 -14.269 25.669 1.00 55.66 86 SER A O 1
ATOM 661 N N . GLU A 1 87 ? -9.355 -12.738 24.599 1.00 52.00 87 GLU A N 1
ATOM 662 C CA . GLU A 1 87 ? -10.635 -13.116 25.206 1.00 52.00 87 GLU A CA 1
ATOM 663 C C . GLU A 1 87 ? -11.243 -14.363 24.556 1.00 52.00 87 GLU A C 1
ATOM 665 O O . GLU A 1 87 ? -11.864 -15.162 25.259 1.00 52.00 87 GLU A O 1
ATOM 670 N N . THR A 1 88 ? -11.026 -14.600 23.251 1.00 59.91 88 THR A N 1
ATOM 671 C CA . THR A 1 88 ? -11.469 -15.863 22.633 1.00 59.91 88 THR A CA 1
ATOM 672 C C . THR A 1 88 ? -10.787 -17.067 23.269 1.00 59.91 88 THR A C 1
ATOM 674 O O . THR A 1 88 ? -11.475 -18.031 23.592 1.00 59.91 88 THR A O 1
ATOM 677 N N . SER A 1 89 ? -9.473 -17.014 23.514 1.00 58.75 89 SER A N 1
ATOM 678 C CA . SER A 1 89 ? -8.759 -18.136 24.137 1.00 58.75 89 SER A CA 1
ATOM 679 C C . SER A 1 89 ? -9.325 -18.470 25.520 1.00 58.75 89 SER A C 1
ATOM 681 O O . SER A 1 89 ? -9.593 -19.635 25.799 1.00 58.75 89 SER A O 1
ATOM 683 N N . PHE A 1 90 ? -9.612 -17.455 26.341 1.00 61.84 90 PHE A N 1
ATOM 684 C CA . PHE A 1 90 ? -10.212 -17.658 27.663 1.00 61.84 90 PHE A CA 1
ATOM 685 C C . PHE A 1 90 ? -11.643 -18.224 27.585 1.00 61.84 90 PHE A C 1
ATOM 687 O O . PHE A 1 90 ? -12.040 -19.058 28.401 1.00 61.84 90 PHE A O 1
ATOM 694 N N . ALA A 1 91 ? -12.429 -17.822 26.580 1.00 63.03 91 ALA A N 1
ATOM 695 C CA . ALA A 1 91 ? -13.752 -18.401 26.346 1.00 63.03 91 ALA A CA 1
ATOM 696 C C . ALA A 1 91 ? -13.674 -19.883 25.933 1.00 63.03 91 ALA A C 1
ATOM 698 O O . ALA A 1 91 ? -14.499 -20.678 26.387 1.00 63.03 91 ALA A O 1
ATOM 699 N N . PHE A 1 92 ? -12.669 -20.272 25.137 1.00 66.88 92 PHE A N 1
ATOM 700 C CA . PHE A 1 92 ? -12.418 -21.677 24.795 1.00 66.88 92 PHE A CA 1
ATOM 701 C C . PHE A 1 92 ? -11.961 -22.501 26.006 1.00 66.88 92 PHE A C 1
ATOM 703 O O . PHE A 1 92 ? -12.424 -23.627 26.161 1.00 66.88 92 PHE A O 1
ATOM 710 N N . GLU A 1 93 ? -11.143 -21.947 26.910 1.00 67.12 93 GLU A N 1
ATOM 711 C CA . GLU A 1 93 ? -10.789 -22.617 28.177 1.00 67.12 93 GLU A CA 1
ATOM 712 C C . GLU A 1 93 ? -12.018 -22.862 29.067 1.00 67.12 93 GLU A C 1
ATOM 714 O O . GLU A 1 93 ? -12.102 -23.872 29.768 1.00 67.12 93 GLU A O 1
ATOM 719 N N . ARG A 1 94 ? -12.996 -21.947 29.035 1.00 60.28 94 ARG A N 1
ATOM 720 C CA . ARG A 1 94 ? -14.260 -22.080 29.773 1.00 60.28 94 ARG A CA 1
ATOM 721 C C . ARG A 1 94 ? -15.204 -23.107 29.147 1.00 60.28 94 ARG A C 1
ATOM 723 O O . ARG A 1 94 ? -16.030 -23.668 29.865 1.00 60.28 94 ARG A O 1
ATOM 730 N N . LEU A 1 95 ? -15.070 -23.374 27.849 1.00 62.81 95 LEU A N 1
ATOM 731 C CA . LEU A 1 95 ? -15.794 -24.421 27.127 1.00 62.81 95 LEU A CA 1
ATOM 732 C C . LEU A 1 95 ? -15.147 -25.803 27.351 1.00 62.81 95 LEU A C 1
ATOM 734 O O . LEU A 1 95 ? -15.005 -26.605 26.435 1.00 62.81 95 LEU A O 1
ATOM 738 N N . GLY A 1 96 ? -14.707 -26.073 28.579 1.00 59.50 96 GLY A N 1
ATOM 739 C CA . GLY A 1 96 ? -14.250 -27.387 29.003 1.00 59.50 96 GLY A CA 1
ATOM 740 C C . GLY A 1 96 ? -15.440 -28.287 29.320 1.00 59.50 96 GLY A C 1
ATOM 741 O O . GLY A 1 96 ? -15.812 -28.403 30.487 1.00 59.50 96 GLY A O 1
ATOM 742 N N . THR A 1 97 ? -16.027 -28.907 28.295 1.00 50.06 97 THR A N 1
ATOM 743 C CA . THR A 1 97 ? -16.905 -30.089 28.401 1.00 50.06 97 THR A CA 1
ATOM 744 C C . THR A 1 97 ? -16.771 -30.954 27.165 1.00 50.06 97 THR A C 1
ATOM 746 O O . THR A 1 97 ? -16.916 -30.380 26.062 1.00 50.06 97 THR A O 1
#

InterPro domains:
  IPR009060 UBA-like superfamily [SSF46934] (14-48)
  IPR039310 UBA-like domain-containing protein 1/2 [PTHR31993] (7-96)

Organism: Dracunculus medinensis (NCBI:txid318479)

Secondary structure (DSSP, 8-state):
--HHHHHHHHHHHHHHHHHHHH---HHHHHHHHHHTTT-HHHHHHHHHS----TTS-SSSSSSSSS---------------PPPHHHHHHHHHH---

Radius of gyration: 22.05 Å; chains: 1; bounding box: 55×41×54 Å